Protein AF-X1VQM9-F1 (afdb_monomer_lite)

Structure (mmCIF, N/CA/C/O backbone):
data_AF-X1VQM9-F1
#
_entry.id   AF-X1VQM9-F1
#
loop_
_atom_site.group_PDB
_atom_site.id
_atom_site.type_symbol
_atom_site.label_atom_id
_atom_site.label_alt_id
_atom_site.label_comp_id
_atom_site.label_asym_id
_atom_site.label_entity_id
_atom_site.label_seq_id
_atom_site.pdbx_PDB_ins_code
_atom_site.Cartn_x
_atom_site.Cartn_y
_atom_site.Cartn_z
_atom_site.occupancy
_atom_site.B_iso_or_equiv
_atom_site.auth_seq_id
_atom_site.auth_comp_id
_atom_site.auth_asym_id
_atom_site.auth_atom_id
_atom_site.pdbx_PDB_model_num
ATOM 1 N N . ASP A 1 1 ? -0.463 -9.837 3.425 1.00 86.81 1 ASP A N 1
ATOM 2 C CA . ASP A 1 1 ? -1.315 -9.432 4.562 1.00 86.81 1 ASP A CA 1
ATOM 3 C C . ASP A 1 1 ? -0.612 -8.524 5.567 1.00 86.81 1 ASP A C 1
ATOM 5 O O . ASP A 1 1 ? -1.292 -7.785 6.262 1.00 86.81 1 ASP A O 1
ATOM 9 N N . ASP A 1 2 ? 0.723 -8.450 5.564 1.00 96.06 2 ASP A N 1
ATOM 10 C CA . ASP A 1 2 ? 1.535 -7.664 6.512 1.00 96.06 2 ASP A CA 1
ATOM 11 C C . ASP A 1 2 ? 1.068 -6.220 6.773 1.00 96.06 2 ASP A C 1
ATOM 13 O O . ASP A 1 2 ? 1.162 -5.732 7.897 1.00 96.06 2 ASP A O 1
ATOM 17 N N . ILE A 1 3 ? 0.559 -5.513 5.756 1.00 96.94 3 ILE A N 1
ATOM 18 C CA . ILE A 1 3 ? 0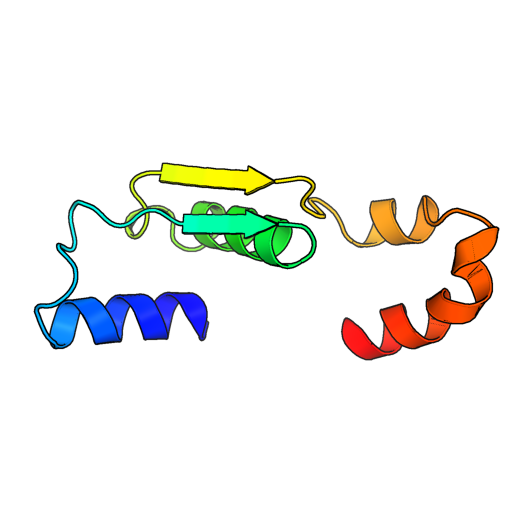.048 -4.141 5.925 1.00 96.94 3 ILE A CA 1
ATOM 19 C C . ILE A 1 3 ? -1.215 -4.141 6.795 1.00 96.94 3 ILE A C 1
ATOM 21 O O . ILE A 1 3 ? -1.334 -3.329 7.711 1.00 96.94 3 ILE A O 1
ATOM 25 N N . THR A 1 4 ? -2.142 -5.059 6.528 1.00 96.44 4 THR A N 1
ATOM 26 C CA . THR A 1 4 ? -3.364 -5.252 7.315 1.00 96.44 4 THR A CA 1
ATOM 27 C C . THR A 1 4 ? -3.025 -5.685 8.737 1.00 96.44 4 THR A C 1
ATOM 29 O O . THR A 1 4 ? -3.558 -5.117 9.689 1.00 96.44 4 THR A O 1
ATOM 32 N N . ASP A 1 5 ? -2.083 -6.615 8.897 1.00 97.56 5 ASP A N 1
ATOM 33 C CA . ASP A 1 5 ? -1.626 -7.066 10.215 1.00 97.56 5 ASP A CA 1
ATOM 34 C C . ASP A 1 5 ? -0.974 -5.932 11.010 1.00 97.56 5 ASP A C 1
ATOM 36 O O . ASP A 1 5 ? -1.244 -5.770 12.198 1.00 97.56 5 ASP A O 1
ATOM 40 N N . GLY A 1 6 ? -0.178 -5.086 10.351 1.00 98.12 6 GLY A N 1
ATOM 41 C CA . GLY A 1 6 ? 0.404 -3.894 10.964 1.00 98.12 6 GLY A CA 1
ATOM 42 C C . GLY A 1 6 ? -0.655 -2.898 11.442 1.00 98.12 6 GLY A C 1
ATOM 43 O O . GLY A 1 6 ? -0.535 -2.352 12.538 1.00 98.12 6 GLY A O 1
ATOM 44 N N . VAL A 1 7 ? -1.720 -2.688 10.661 1.00 98.00 7 VAL A N 1
ATOM 45 C CA . VAL A 1 7 ? -2.856 -1.846 11.072 1.00 98.00 7 VAL A CA 1
ATOM 46 C C . VAL A 1 7 ? -3.565 -2.444 12.285 1.00 98.00 7 VAL A C 1
ATOM 48 O O . VAL A 1 7 ? -3.777 -1.734 13.267 1.00 98.00 7 VAL A O 1
ATOM 51 N N . ASN A 1 8 ? -3.894 -3.736 12.245 1.00 97.56 8 ASN A N 1
ATOM 52 C CA . ASN A 1 8 ? -4.556 -4.424 13.355 1.00 97.56 8 ASN A CA 1
ATOM 53 C C . ASN A 1 8 ? -3.711 -4.355 14.629 1.00 97.56 8 ASN A C 1
ATOM 55 O O . ASN A 1 8 ? -4.219 -4.013 15.693 1.00 97.56 8 ASN A O 1
ATOM 59 N N . TRP A 1 9 ? -2.399 -4.557 14.506 1.00 98.56 9 TRP A N 1
ATOM 60 C CA . TRP A 1 9 ? -1.479 -4.414 15.624 1.00 98.56 9 TRP A CA 1
ATOM 61 C C . TRP A 1 9 ? -1.498 -2.994 16.213 1.00 98.56 9 TRP A C 1
ATOM 63 O O . TRP A 1 9 ? -1.563 -2.835 17.430 1.00 98.56 9 TRP A O 1
ATOM 73 N N . LEU A 1 10 ? -1.497 -1.946 15.379 1.00 98.56 10 LEU A N 1
ATOM 74 C CA . LEU A 1 10 ? -1.580 -0.553 15.847 1.00 98.56 10 LEU A CA 1
ATOM 75 C C . LEU A 1 10 ? -2.908 -0.241 16.555 1.00 98.56 10 LEU A C 1
ATOM 77 O O . LEU A 1 10 ? -2.916 0.541 17.512 1.00 98.56 10 LEU A O 1
ATOM 81 N N . ILE A 1 11 ? -4.011 -0.838 16.100 1.00 98.25 11 ILE A N 1
ATOM 82 C CA . ILE A 1 11 ? -5.321 -0.742 16.756 1.00 98.25 11 ILE A CA 1
ATOM 83 C C . ILE A 1 11 ? -5.269 -1.431 18.125 1.00 98.25 11 ILE A C 1
ATOM 85 O O . ILE A 1 11 ? -5.660 -0.825 19.122 1.00 98.25 11 ILE A O 1
ATOM 89 N N . ASP A 1 12 ? -4.717 -2.645 18.201 1.00 98.50 12 ASP A N 1
ATOM 90 C CA . ASP A 1 12 ? -4.598 -3.415 19.447 1.00 98.50 12 ASP A CA 1
ATOM 91 C C . ASP A 1 12 ? -3.728 -2.711 20.496 1.00 98.50 12 ASP A C 1
ATOM 93 O O . ASP A 1 12 ? -3.992 -2.797 21.696 1.00 98.50 12 ASP A O 1
ATOM 97 N N . GLN A 1 13 ? -2.702 -1.972 20.062 1.00 98.69 13 GLN A N 1
ATOM 98 C CA . GLN A 1 13 ? -1.886 -1.140 20.953 1.00 98.69 13 GLN A CA 1
ATOM 99 C C . GLN A 1 13 ? -2.586 0.162 21.390 1.00 98.69 13 GLN A C 1
ATOM 101 O O . GLN A 1 13 ? -2.023 0.923 22.179 1.00 98.69 13 GLN A O 1
ATOM 106 N N . GLY A 1 14 ? -3.786 0.455 20.879 1.00 98.12 14 GLY A N 1
ATOM 107 C CA . GLY A 1 14 ? -4.513 1.699 21.141 1.00 98.12 14 GLY A CA 1
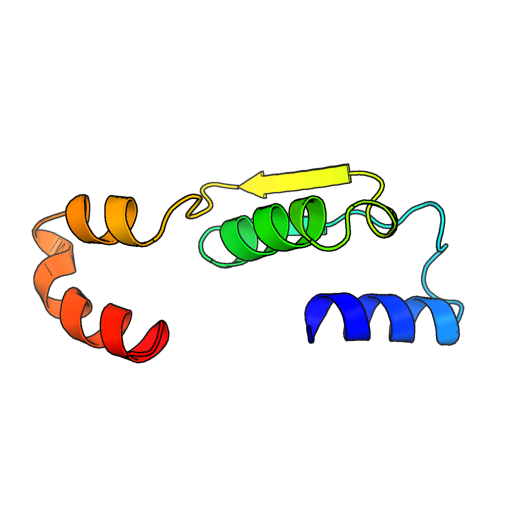ATOM 108 C C . GLY A 1 14 ? -3.878 2.938 20.500 1.00 98.12 14 GLY A C 1
ATOM 109 O O . GLY A 1 14 ? -4.165 4.059 20.919 1.00 98.12 14 GLY A O 1
ATOM 110 N N . ILE A 1 15 ? -2.995 2.752 19.512 1.00 98.50 15 ILE A N 1
ATOM 111 C CA . ILE A 1 15 ? -2.290 3.838 18.816 1.00 98.50 15 ILE A CA 1
ATOM 112 C C . ILE A 1 15 ? -3.161 4.404 17.692 1.00 98.50 15 ILE A C 1
ATOM 114 O O . ILE A 1 15 ? -3.192 5.618 17.485 1.00 98.50 15 ILE A O 1
ATOM 118 N N . ALA A 1 16 ? -3.864 3.534 16.964 1.00 98.06 16 ALA A N 1
ATOM 119 C CA . ALA A 1 16 ? -4.708 3.914 15.839 1.00 98.06 16 ALA A CA 1
ATOM 120 C C . ALA A 1 16 ? -6.203 3.794 16.185 1.00 98.06 16 ALA A C 1
ATOM 122 O O . ALA A 1 16 ? -6.636 2.809 16.777 1.00 98.06 16 ALA A O 1
ATOM 123 N N . ASP A 1 17 ? -6.998 4.794 15.793 1.00 98.19 17 ASP A N 1
ATOM 124 C CA . ASP A 1 17 ? -8.463 4.741 15.887 1.00 98.19 17 ASP A CA 1
ATOM 125 C C . ASP A 1 17 ? -9.000 3.856 14.747 1.00 98.19 17 ASP A C 1
ATOM 127 O O . ASP A 1 17 ? -8.817 4.226 13.581 1.00 98.19 17 ASP A O 1
ATOM 131 N N . PRO A 1 18 ? -9.679 2.727 15.039 1.00 97.06 18 PRO A N 1
ATOM 132 C CA . PRO A 1 18 ? -10.174 1.810 14.012 1.00 97.06 18 PRO A CA 1
ATOM 133 C C . PRO A 1 18 ? -11.165 2.465 13.037 1.00 97.06 18 PRO A C 1
ATOM 135 O O . PRO A 1 18 ? -11.361 1.960 11.940 1.00 97.06 18 PRO A O 1
ATOM 138 N N . GLN A 1 19 ? -11.769 3.605 13.391 1.00 97.69 19 GLN A N 1
ATOM 139 C CA . GLN A 1 19 ? -12.674 4.352 12.510 1.00 97.69 19 GLN A CA 1
ATOM 140 C C . GLN A 1 19 ? -11.965 5.419 11.657 1.00 97.69 19 GLN A C 1
ATOM 142 O O . GLN A 1 19 ? -12.629 6.173 10.946 1.00 97.69 19 GLN A O 1
ATOM 147 N N . ARG A 1 20 ? -10.633 5.548 11.743 1.00 97.88 20 ARG A N 1
ATOM 148 C CA . ARG A 1 20 ? -9.860 6.606 11.061 1.00 97.88 20 ARG A CA 1
ATOM 149 C C . ARG A 1 20 ? -8.586 6.093 10.393 1.00 97.88 20 ARG A C 1
ATOM 151 O O . ARG A 1 20 ? -7.576 6.795 10.361 1.00 97.88 20 ARG A O 1
ATOM 158 N N . ILE A 1 21 ? -8.622 4.881 9.853 1.00 98.44 21 ILE A N 1
ATOM 159 C CA . ILE A 1 21 ? -7.472 4.296 9.163 1.00 98.44 21 ILE A CA 1
ATOM 160 C C . ILE A 1 21 ? -7.499 4.684 7.682 1.00 98.44 21 ILE A C 1
ATOM 162 O O . ILE A 1 21 ? -8.430 4.345 6.956 1.00 98.44 21 ILE A O 1
ATOM 166 N N . GLY A 1 22 ? -6.458 5.375 7.222 1.00 98.06 22 GLY A N 1
ATOM 167 C CA . GLY A 1 22 ? -6.204 5.618 5.802 1.00 98.06 22 GLY A CA 1
ATOM 168 C C . GLY A 1 22 ? -4.987 4.834 5.318 1.00 98.06 22 GLY A C 1
ATOM 169 O O . GLY A 1 22 ? -4.075 4.566 6.100 1.00 98.06 22 GLY A O 1
ATOM 170 N N . ILE A 1 23 ? -4.955 4.499 4.029 1.00 98.44 23 ILE A N 1
ATOM 171 C CA . ILE A 1 23 ? -3.799 3.871 3.377 1.00 98.44 23 ILE A CA 1
ATOM 172 C C . ILE A 1 23 ? -3.238 4.779 2.282 1.00 98.44 23 ILE A C 1
ATOM 174 O O . ILE A 1 23 ? -3.972 5.407 1.522 1.00 98.44 23 ILE A O 1
ATOM 178 N N . TYR A 1 24 ? -1.916 4.877 2.218 1.00 98.19 24 TYR A N 1
ATOM 179 C CA . TYR A 1 24 ? -1.203 5.648 1.208 1.00 98.19 24 TYR A CA 1
ATOM 180 C C . TYR A 1 24 ? 0.044 4.896 0.779 1.00 98.19 24 TYR A C 1
ATOM 182 O O . TYR A 1 24 ? 0.760 4.335 1.612 1.00 98.19 24 TYR A O 1
ATOM 190 N N . GLY A 1 25 ? 0.360 4.978 -0.506 1.00 98.12 25 GLY A N 1
ATOM 191 C CA . GLY A 1 25 ? 1.622 4.486 -1.010 1.00 98.12 25 GLY A CA 1
ATOM 192 C C . GLY A 1 25 ? 1.901 4.960 -2.423 1.00 98.12 25 GLY A C 1
ATOM 193 O O . GLY A 1 25 ? 0.996 5.327 -3.173 1.00 98.12 25 GLY A O 1
ATOM 194 N N . GLY A 1 26 ? 3.188 4.948 -2.772 1.00 97.38 26 GLY A N 1
ATOM 195 C CA . GLY A 1 26 ? 3.646 5.276 -4.113 1.00 97.38 26 GLY A CA 1
ATOM 196 C C . GLY A 1 26 ? 4.356 4.120 -4.804 1.00 97.38 26 GLY A C 1
ATOM 197 O O . GLY A 1 26 ? 4.959 3.281 -4.133 1.00 97.38 26 GLY A O 1
ATOM 198 N N . SER A 1 27 ? 4.308 4.077 -6.139 1.00 94.69 27 SER A N 1
ATOM 199 C CA . SER A 1 27 ? 4.891 2.981 -6.933 1.00 94.69 27 SER A CA 1
ATOM 200 C C . SER A 1 27 ? 4.307 1.618 -6.506 1.00 94.69 27 SER A C 1
ATOM 202 O O . SER A 1 27 ? 3.087 1.455 -6.490 1.00 94.69 27 SER A O 1
ATOM 204 N N . TYR A 1 28 ? 5.115 0.641 -6.086 1.00 92.44 28 TYR A N 1
ATOM 205 C CA . TYR A 1 28 ? 4.604 -0.607 -5.501 1.00 92.44 28 TYR A CA 1
ATOM 206 C C . TYR A 1 28 ? 3.696 -0.369 -4.277 1.00 92.44 28 TYR A C 1
ATOM 208 O O . TYR A 1 28 ? 2.707 -1.068 -4.083 1.00 92.44 28 TYR A O 1
ATOM 216 N N . GLY A 1 29 ? 3.953 0.677 -3.485 1.00 95.81 29 GLY A N 1
ATOM 217 C CA . GLY A 1 29 ? 3.055 1.072 -2.398 1.00 95.81 29 GLY A CA 1
ATOM 218 C C . GLY A 1 29 ? 1.684 1.551 -2.890 1.00 95.81 29 GLY A C 1
ATOM 219 O O . GLY A 1 29 ? 0.690 1.398 -2.184 1.00 95.81 29 GLY A O 1
ATOM 220 N N . GLY A 1 30 ? 1.607 2.099 -4.104 1.00 97.31 30 GLY A N 1
ATOM 221 C CA . GLY A 1 30 ? 0.344 2.463 -4.744 1.00 97.31 30 GLY A CA 1
ATOM 222 C C . GLY A 1 30 ? -0.453 1.222 -5.152 1.00 97.31 30 GLY A C 1
ATOM 223 O O . GLY A 1 30 ? -1.638 1.129 -4.846 1.00 97.31 30 GLY A O 1
ATOM 224 N N . TYR A 1 31 ? 0.221 0.197 -5.696 1.00 95.44 31 TYR A N 1
ATOM 225 C CA . TYR A 1 31 ? -0.381 -1.132 -5.884 1.00 95.44 31 TYR A CA 1
ATOM 226 C C . TYR A 1 31 ? -0.915 -1.695 -4.560 1.00 95.44 31 TYR A C 1
ATOM 228 O O . TYR A 1 31 ? -2.066 -2.115 -4.486 1.00 95.44 31 TYR A O 1
ATOM 236 N N . ALA A 1 32 ? -0.111 -1.645 -3.494 1.00 96.19 32 ALA A N 1
ATOM 237 C CA . ALA A 1 32 ? -0.516 -2.122 -2.175 1.00 96.19 32 ALA A CA 1
ATOM 238 C C . ALA A 1 32 ? -1.706 -1.333 -1.598 1.00 96.19 32 ALA A C 1
ATOM 240 O O . ALA A 1 32 ? -2.587 -1.920 -0.976 1.00 96.19 32 ALA A O 1
ATOM 241 N N . THR A 1 33 ? -1.773 -0.023 -1.854 1.00 97.88 33 THR A N 1
ATOM 242 C CA . THR A 1 33 ? -2.929 0.824 -1.519 1.00 97.88 33 THR A CA 1
ATOM 243 C C . THR A 1 33 ? -4.179 0.343 -2.248 1.00 97.88 33 THR A C 1
ATOM 245 O O . THR A 1 33 ? -5.197 0.096 -1.605 1.00 97.88 33 THR A O 1
ATOM 248 N N . LEU A 1 34 ? -4.098 0.169 -3.573 1.00 97.12 34 LEU A N 1
ATOM 249 C CA . LEU A 1 34 ? -5.209 -0.317 -4.394 1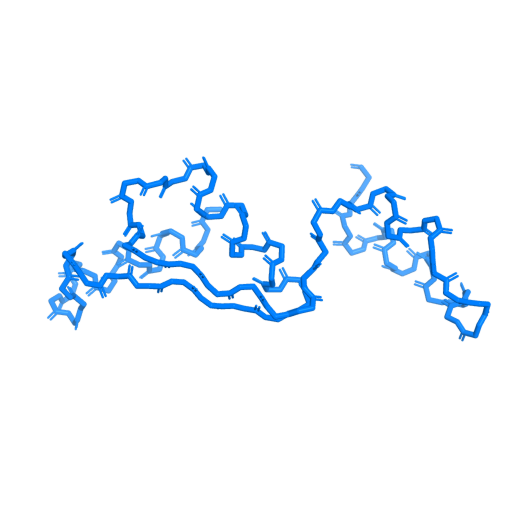.00 97.12 34 LEU A CA 1
ATOM 250 C C . LEU A 1 34 ? -5.669 -1.714 -3.952 1.00 97.12 34 LEU A C 1
ATOM 252 O O . LEU A 1 34 ? -6.869 -1.955 -3.830 1.00 97.12 34 LEU A O 1
ATOM 256 N N . ALA A 1 35 ? -4.730 -2.615 -3.660 1.00 95.94 35 ALA A N 1
ATOM 257 C CA . ALA A 1 35 ? -5.019 -3.943 -3.132 1.00 95.94 35 ALA A CA 1
ATOM 258 C C . ALA A 1 35 ? -5.705 -3.865 -1.758 1.00 95.94 35 ALA A C 1
ATOM 260 O O . ALA A 1 35 ? -6.731 -4.510 -1.558 1.00 95.94 35 ALA A O 1
ATOM 261 N N . GLY A 1 36 ? -5.206 -3.031 -0.840 1.00 96.56 36 GLY A N 1
ATOM 262 C CA . GLY A 1 36 ? -5.779 -2.853 0.496 1.00 96.56 36 GLY A CA 1
ATOM 263 C C . GLY A 1 36 ? -7.225 -2.360 0.462 1.00 96.56 36 GLY A C 1
ATOM 264 O O . GLY A 1 36 ? -8.090 -2.945 1.112 1.00 96.56 36 GLY A O 1
ATOM 265 N N . VAL A 1 37 ? -7.534 -1.344 -0.350 1.00 96.50 37 VAL A N 1
ATOM 266 C CA . VAL A 1 37 ? -8.922 -0.854 -0.476 1.00 96.50 37 VAL A CA 1
ATOM 267 C C . VAL A 1 37 ? -9.837 -1.816 -1.240 1.00 96.50 37 VAL A C 1
ATOM 269 O O . VAL A 1 37 ? -11.051 -1.743 -1.087 1.00 96.50 37 VAL A O 1
ATOM 272 N N . THR A 1 38 ? -9.280 -2.719 -2.052 1.00 96.19 38 THR A N 1
ATOM 273 C CA . THR A 1 38 ? -10.060 -3.702 -2.824 1.00 96.19 38 THR A CA 1
ATOM 274 C C . THR A 1 38 ? -10.371 -4.956 -2.009 1.00 96.19 38 THR A C 1
ATOM 276 O O . THR A 1 38 ? -11.503 -5.431 -2.023 1.00 96.19 38 THR A O 1
ATOM 279 N N . PHE A 1 39 ? -9.378 -5.508 -1.308 1.00 96.06 39 PHE A N 1
ATOM 280 C CA . PHE A 1 39 ? -9.495 -6.789 -0.603 1.00 96.06 39 PHE A CA 1
ATOM 281 C C . PHE A 1 39 ? -9.856 -6.641 0.878 1.00 96.06 39 PHE A C 1
ATOM 283 O O . PHE A 1 39 ? -10.403 -7.571 1.463 1.00 96.06 39 PHE A O 1
ATOM 290 N N . THR A 1 40 ? -9.604 -5.474 1.476 1.00 95.88 40 THR A N 1
ATOM 291 C CA . THR A 1 40 ? -9.973 -5.153 2.865 1.00 95.88 40 THR A CA 1
ATOM 292 C C . THR A 1 40 ? -10.718 -3.811 2.951 1.00 95.88 40 THR A C 1
ATOM 294 O O . THR A 1 40 ? -10.280 -2.905 3.661 1.00 95.88 40 THR A O 1
ATOM 297 N N . PRO A 1 41 ? -11.837 -3.639 2.217 1.00 94.44 41 PRO A N 1
ATOM 298 C CA . PRO A 1 41 ? -12.511 -2.345 2.078 1.00 94.44 41 PRO A CA 1
ATOM 299 C C . PRO A 1 41 ? -13.057 -1.791 3.401 1.00 94.44 41 PRO A C 1
ATOM 301 O O . PRO A 1 41 ? -13.118 -0.578 3.570 1.00 94.44 41 PRO A O 1
ATOM 304 N N . ASP A 1 42 ? -13.412 -2.658 4.352 1.00 95.88 42 ASP A N 1
ATOM 305 C CA . ASP A 1 42 ? -13.961 -2.244 5.650 1.00 95.88 42 ASP A CA 1
ATOM 306 C C . ASP A 1 42 ? -12.892 -1.694 6.608 1.00 95.88 42 ASP A C 1
ATOM 308 O O . ASP A 1 42 ? -13.223 -1.040 7.596 1.00 95.88 42 ASP A O 1
ATOM 312 N N . LEU A 1 43 ? -11.6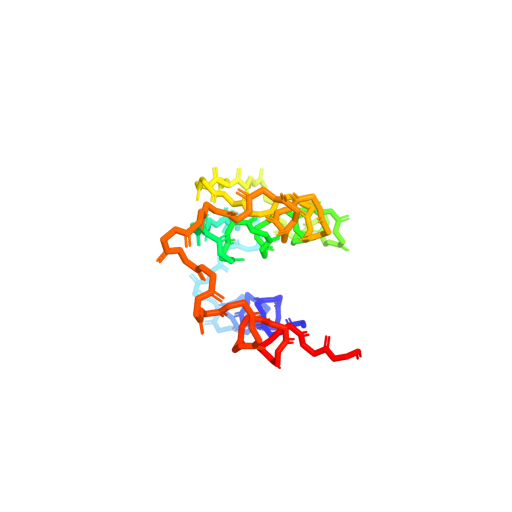08 -1.955 6.331 1.00 96.81 43 LEU A N 1
ATOM 313 C CA . LEU A 1 43 ? -10.502 -1.523 7.184 1.00 96.81 43 LEU A CA 1
ATOM 314 C C . LEU A 1 43 ? -10.100 -0.067 6.930 1.00 96.81 43 LEU A C 1
ATOM 316 O O . LEU A 1 43 ? -9.658 0.613 7.852 1.00 96.81 43 LEU A O 1
ATOM 320 N N . TYR A 1 44 ? -10.222 0.409 5.689 1.00 97.38 44 TYR A N 1
ATOM 321 C CA . TYR A 1 44 ? -9.693 1.705 5.270 1.00 97.38 44 TYR A CA 1
ATOM 322 C C . TYR A 1 44 ? -10.815 2.682 4.919 1.00 97.38 44 TYR A C 1
ATOM 324 O O . TYR A 1 44 ? -11.579 2.456 3.986 1.00 97.38 44 TYR A O 1
ATOM 332 N N . VAL A 1 45 ? -10.864 3.830 5.599 1.00 97.62 45 VAL A N 1
ATOM 333 C CA . VAL A 1 45 ? -11.839 4.894 5.291 1.00 97.62 45 VAL A CA 1
ATOM 334 C C . VAL A 1 45 ? -11.447 5.722 4.065 1.00 97.62 45 VAL A C 1
ATOM 336 O O . VAL A 1 45 ? -12.288 6.404 3.480 1.00 97.62 45 VAL A O 1
ATOM 339 N N . CYS A 1 46 ? -10.171 5.690 3.672 1.00 97.25 46 CYS A N 1
ATOM 340 C CA . CYS A 1 46 ? -9.676 6.290 2.437 1.00 97.25 46 CYS A CA 1
ATOM 341 C C . CYS A 1 46 ? -8.367 5.640 1.966 1.00 97.25 46 CYS A C 1
ATOM 343 O O . CYS A 1 46 ? -7.602 5.088 2.760 1.00 97.25 46 CYS A O 1
ATOM 345 N N . GLY A 1 47 ? -8.106 5.747 0.663 1.00 97.62 47 GLY A N 1
ATOM 346 C CA . GLY A 1 47 ? -6.867 5.312 0.028 1.00 97.62 47 GLY A CA 1
ATOM 347 C C . GLY A 1 47 ? -6.309 6.396 -0.890 1.00 97.62 47 GLY A C 1
ATOM 348 O O . GLY A 1 47 ? -7.072 7.043 -1.608 1.00 97.62 47 GLY A O 1
ATOM 349 N N . VAL A 1 48 ? -4.992 6.597 -0.878 1.00 98.44 48 VAL A N 1
ATOM 350 C CA . VAL A 1 48 ? -4.295 7.502 -1.801 1.00 98.44 48 VAL A CA 1
ATOM 351 C C . VAL A 1 48 ? -3.212 6.728 -2.545 1.00 98.44 48 VAL A C 1
ATOM 353 O O . VAL A 1 48 ? -2.185 6.360 -1.978 1.00 98.44 48 VAL A O 1
ATOM 356 N N . ASP A 1 49 ? -3.458 6.499 -3.830 1.00 98.25 49 ASP A N 1
ATOM 357 C CA . ASP A 1 49 ? -2.499 5.908 -4.758 1.00 98.25 49 ASP A CA 1
ATOM 358 C C . ASP A 1 49 ? -1.689 7.013 -5.453 1.00 98.25 49 ASP A C 1
ATOM 360 O O . ASP A 1 49 ? -2.249 7.879 -6.131 1.00 98.25 49 ASP A O 1
ATOM 364 N N . TYR A 1 50 ? -0.366 6.983 -5.289 1.00 98.00 50 TYR A N 1
ATOM 365 C CA . TYR A 1 50 ? 0.548 7.887 -5.974 1.00 98.00 50 TYR A CA 1
ATOM 366 C C . TYR A 1 50 ? 1.429 7.144 -6.983 1.00 98.00 50 TYR A C 1
ATOM 368 O O . TYR A 1 50 ? 2.373 6.450 -6.618 1.00 98.00 50 TYR A O 1
ATOM 376 N N . VAL A 1 51 ? 1.162 7.329 -8.279 1.00 95.81 51 VAL A N 1
ATOM 377 C CA . VAL A 1 51 ? 1.893 6.665 -9.381 1.00 95.81 51 VAL A CA 1
ATOM 378 C C . VAL A 1 51 ? 2.000 5.140 -9.209 1.00 95.81 51 VAL A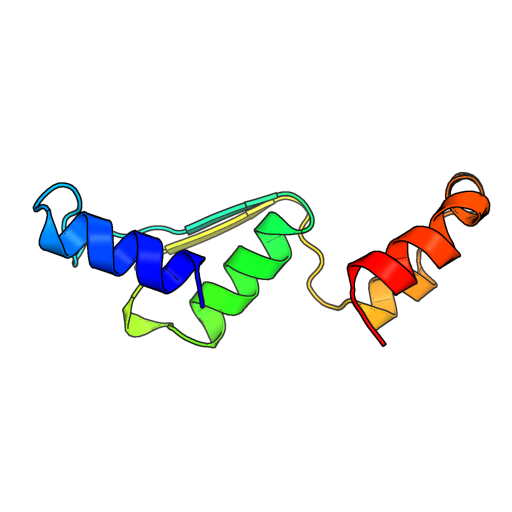 C 1
ATOM 380 O O . VAL A 1 51 ? 3.021 4.536 -9.543 1.00 95.81 51 VAL A O 1
ATOM 383 N N . GLY A 1 52 ? 0.967 4.516 -8.642 1.00 95.69 52 GLY A N 1
ATOM 384 C CA . GLY A 1 52 ? 0.934 3.091 -8.377 1.00 95.69 52 GLY A CA 1
ATOM 385 C C . GLY A 1 52 ? 0.744 2.231 -9.609 1.00 95.69 52 GLY A C 1
ATOM 386 O O . GLY A 1 52 ? 0.154 2.620 -10.619 1.00 95.69 52 GLY A O 1
ATOM 387 N N . ILE A 1 53 ? 1.248 1.008 -9.500 1.00 94.00 53 ILE A N 1
ATOM 388 C CA . ILE A 1 53 ? 1.077 -0.013 -10.526 1.00 94.00 53 ILE A CA 1
ATOM 389 C C . ILE A 1 53 ? -0.303 -0.642 -10.322 1.00 94.00 53 ILE A C 1
ATOM 391 O O . ILE A 1 53 ? -0.474 -1.484 -9.455 1.00 94.00 53 ILE A O 1
ATOM 395 N N . SER A 1 54 ? -1.305 -0.254 -11.105 1.00 94.75 54 SER A N 1
ATOM 396 C CA . SER A 1 54 ? -2.656 -0.831 -10.986 1.00 94.75 54 SER A CA 1
ATOM 397 C C . SER A 1 54 ? -2.803 -2.192 -11.678 1.00 94.75 54 SER A C 1
ATOM 399 O O . SER A 1 54 ? -3.686 -2.973 -11.334 1.00 94.75 54 SER A O 1
ATOM 401 N N . ASN A 1 55 ? -1.935 -2.495 -12.649 1.00 92.88 55 ASN A N 1
ATOM 402 C CA . ASN A 1 55 ? -1.881 -3.782 -13.338 1.00 92.88 55 ASN A CA 1
ATOM 403 C C . ASN A 1 55 ? -0.441 -4.110 -13.749 1.00 92.88 55 ASN A C 1
ATOM 405 O O . ASN A 1 55 ? 0.154 -3.432 -14.595 1.00 92.88 55 ASN A O 1
ATOM 409 N N . ILE A 1 56 ? 0.088 -5.191 -13.180 1.00 89.19 56 ILE A N 1
ATOM 410 C CA . ILE A 1 56 ? 1.494 -5.569 -13.312 1.00 89.19 56 ILE A CA 1
ATOM 411 C C . ILE A 1 56 ? 1.873 -5.983 -14.739 1.00 89.19 56 ILE A C 1
ATOM 413 O O . ILE A 1 56 ? 2.915 -5.576 -15.242 1.00 89.19 56 ILE A O 1
ATOM 417 N N . PHE A 1 57 ? 0.988 -6.691 -15.448 1.00 89.88 57 PHE A N 1
ATOM 418 C CA . PHE A 1 57 ? 1.230 -7.138 -16.823 1.00 89.88 57 PHE A CA 1
ATOM 419 C C . PHE A 1 57 ? 1.292 -5.961 -17.798 1.00 89.88 57 PHE A C 1
ATOM 421 O O . PHE A 1 57 ? 2.163 -5.895 -18.670 1.00 89.88 57 PHE A O 1
ATOM 428 N N . SER A 1 58 ? 0.378 -5.000 -17.630 1.00 92.56 58 SER A N 1
ATOM 429 C CA . SER A 1 58 ? 0.380 -3.781 -18.442 1.00 92.56 58 SER A CA 1
ATOM 430 C C . SER A 1 58 ? 1.618 -2.925 -18.171 1.00 92.56 58 SER A C 1
ATOM 432 O O . SER A 1 58 ? 2.186 -2.362 -19.104 1.00 92.56 58 SER A O 1
ATOM 434 N N . TRP A 1 59 ? 2.083 -2.890 -16.918 1.00 91.38 59 TRP A N 1
ATOM 435 C CA . TRP A 1 59 ? 3.293 -2.177 -16.532 1.00 91.38 59 TRP A CA 1
ATOM 436 C C . TRP A 1 59 ? 4.546 -2.803 -17.146 1.00 91.38 59 TRP A C 1
ATOM 438 O O . TRP A 1 59 ? 5.308 -2.080 -17.781 1.00 91.38 59 TRP A O 1
ATOM 448 N N . PHE A 1 60 ? 4.714 -4.131 -17.073 1.00 89.50 60 PHE A N 1
ATOM 449 C CA . PHE A 1 60 ? 5.835 -4.829 -17.721 1.00 89.50 60 PHE A CA 1
ATOM 450 C C . PHE A 1 60 ? 5.895 -4.567 -19.231 1.00 89.50 60 PHE A C 1
ATOM 452 O O . PHE A 1 60 ? 6.974 -4.348 -19.784 1.00 89.50 60 PHE A O 1
ATOM 459 N N . SER A 1 61 ? 4.730 -4.522 -19.883 1.00 89.56 61 SER A N 1
ATOM 460 C CA . SER A 1 61 ? 4.608 -4.219 -21.315 1.00 89.56 61 SER A CA 1
ATOM 461 C C . SER A 1 61 ? 4.950 -2.762 -21.657 1.00 89.56 61 SER A C 1
ATOM 463 O O . SER A 1 61 ? 5.288 -2.461 -22.799 1.00 89.56 61 SER A O 1
ATOM 465 N N . ALA A 1 62 ? 4.855 -1.857 -20.680 1.00 90.81 62 ALA A N 1
ATOM 466 C CA . ALA A 1 62 ? 5.090 -0.424 -20.831 1.00 90.81 62 ALA A CA 1
ATOM 467 C C . ALA A 1 62 ? 6.461 0.034 -20.300 1.00 90.81 62 ALA A C 1
ATOM 469 O O . ALA A 1 62 ? 6.740 1.237 -20.304 1.00 90.81 62 ALA A O 1
ATOM 470 N N . ILE A 1 63 ? 7.322 -0.889 -19.844 1.00 88.50 63 ILE A N 1
ATOM 471 C CA . ILE A 1 63 ? 8.671 -0.555 -19.373 1.00 88.50 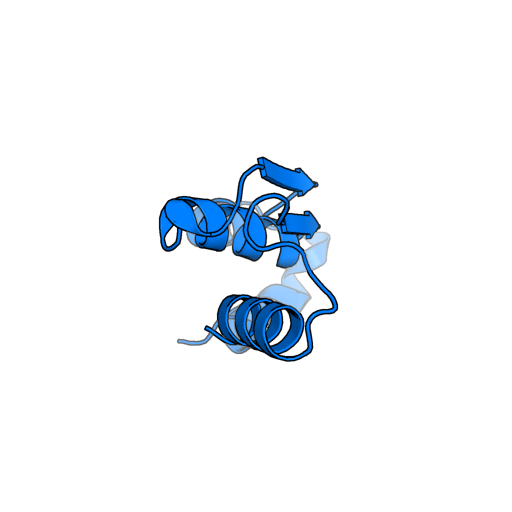63 ILE A CA 1
ATOM 472 C C . ILE A 1 63 ? 9.440 0.149 -20.505 1.00 88.50 63 ILE A C 1
ATOM 474 O O . ILE A 1 63 ? 9.545 -0.393 -21.609 1.00 88.50 63 ILE A O 1
ATOM 478 N N . PRO A 1 64 ? 10.002 1.346 -20.259 1.00 89.69 64 PRO A N 1
ATOM 479 C CA . PRO A 1 64 ? 10.724 2.080 -21.284 1.00 89.69 64 PRO A CA 1
ATOM 480 C C . PRO A 1 64 ? 12.056 1.391 -21.638 1.00 89.69 64 PRO A C 1
ATOM 482 O O . PRO A 1 64 ? 12.675 0.779 -20.766 1.00 89.69 64 PRO A O 1
ATOM 485 N N . PRO A 1 65 ? 12.581 1.554 -22.870 1.00 89.31 65 PRO A N 1
ATOM 486 C CA . PRO A 1 65 ? 13.773 0.827 -23.326 1.00 89.31 65 PRO A CA 1
ATOM 487 C C . PRO A 1 65 ? 15.025 1.020 -22.458 1.00 89.31 65 PRO A C 1
ATOM 489 O O . PRO A 1 65 ? 15.869 0.135 -22.370 1.00 89.31 65 PRO A O 1
ATOM 492 N N . TYR A 1 66 ? 15.160 2.165 -21.786 1.00 90.06 66 TYR A N 1
ATOM 493 C CA . TYR A 1 66 ? 16.293 2.433 -20.895 1.00 90.06 66 TYR A CA 1
ATOM 494 C C . TYR A 1 66 ? 16.212 1.686 -19.547 1.00 90.06 66 TYR A C 1
ATOM 496 O O . TYR A 1 66 ? 17.181 1.694 -18.792 1.00 90.06 66 TYR A O 1
ATOM 504 N N . TRP A 1 67 ? 15.087 1.036 -19.238 1.00 90.50 67 TRP A N 1
ATOM 505 C CA . TRP A 1 67 ? 14.904 0.148 -18.082 1.00 90.50 67 TRP A CA 1
ATOM 506 C C . TRP A 1 67 ? 14.923 -1.338 -18.454 1.00 90.50 67 TRP A C 1
ATOM 508 O O . TRP A 1 67 ? 14.812 -2.181 -17.569 1.00 90.50 67 TRP A O 1
ATOM 518 N N . GLU A 1 68 ? 15.134 -1.669 -19.730 1.00 87.06 68 GLU A N 1
ATOM 519 C CA . GLU A 1 68 ? 15.244 -3.049 -20.214 1.00 87.06 68 GLU A CA 1
ATOM 520 C C . GLU A 1 68 ? 16.217 -3.919 -19.394 1.00 87.06 68 GLU A C 1
ATOM 522 O O . GLU A 1 68 ? 15.838 -5.034 -19.039 1.00 87.06 68 GLU A O 1
ATOM 527 N N . PRO A 1 69 ? 17.413 -3.436 -18.983 1.00 90.38 69 PRO A N 1
ATOM 528 C CA . PRO A 1 69 ? 18.337 -4.252 -18.191 1.00 90.38 69 PRO A CA 1
ATOM 529 C C . PRO A 1 69 ? 17.797 -4.652 -16.810 1.00 90.38 69 PRO A C 1
ATOM 531 O O . PRO A 1 69 ? 18.321 -5.572 -16.194 1.00 90.38 69 PRO A O 1
ATOM 534 N N . MET A 1 70 ? 16.775 -3.952 -16.309 1.00 89.12 70 MET A N 1
ATOM 535 C CA . MET A 1 70 ? 16.139 -4.231 -15.021 1.00 89.12 70 MET A CA 1
ATOM 536 C C . MET A 1 70 ? 14.910 -5.138 -15.152 1.00 89.12 70 MET A C 1
ATOM 538 O O . MET A 1 70 ? 14.343 -5.518 -14.134 1.00 89.12 70 MET A O 1
ATOM 542 N N . ARG A 1 71 ? 14.487 -5.505 -16.371 1.00 87.38 71 ARG A N 1
ATOM 543 C CA . ARG A 1 71 ? 13.258 -6.284 -16.585 1.00 87.38 71 ARG A CA 1
ATOM 544 C C . ARG A 1 71 ? 13.290 -7.638 -15.875 1.00 87.38 71 ARG A C 1
ATOM 546 O O . ARG A 1 71 ? 12.342 -7.942 -15.162 1.00 87.38 71 ARG A O 1
ATOM 553 N N . GLU A 1 72 ? 14.363 -8.409 -16.038 1.00 87.31 72 GLU A N 1
ATOM 554 C CA . GLU A 1 72 ? 14.516 -9.718 -15.378 1.00 87.31 72 GLU A CA 1
ATOM 555 C C . GLU A 1 72 ? 14.490 -9.582 -13.853 1.00 87.31 72 GLU A C 1
ATOM 557 O O . GLU A 1 72 ? 13.750 -10.283 -13.174 1.00 87.31 72 GLU A O 1
ATOM 562 N N . MET A 1 73 ? 15.203 -8.588 -13.316 1.00 89.69 73 MET A N 1
ATOM 563 C CA . MET A 1 73 ? 15.183 -8.283 -11.884 1.00 89.69 73 MET A CA 1
ATOM 564 C C . MET A 1 73 ? 13.763 -7.960 -11.393 1.00 89.69 73 MET A C 1
ATOM 566 O O . MET A 1 73 ? 13.367 -8.389 -10.314 1.00 89.69 73 MET A O 1
ATOM 570 N N . PHE A 1 74 ? 12.979 -7.204 -12.165 1.00 88.75 74 PHE A N 1
ATOM 571 C CA . PHE A 1 74 ? 11.597 -6.909 -11.799 1.00 88.75 74 PHE A CA 1
ATOM 572 C C . PHE A 1 74 ? 10.700 -8.150 -11.847 1.00 88.75 74 PHE A C 1
ATOM 574 O O . PHE A 1 74 ? 9.828 -8.264 -10.990 1.00 88.75 74 PHE A O 1
ATOM 581 N N . TYR A 1 75 ? 10.910 -9.080 -12.785 1.00 86.44 75 TYR A N 1
ATOM 582 C CA . TYR A 1 75 ? 10.206 -10.368 -12.776 1.00 86.44 75 TYR A CA 1
ATOM 583 C C . TYR A 1 75 ? 10.534 -11.170 -11.513 1.00 86.44 75 TYR A C 1
ATOM 585 O O . TYR A 1 75 ? 9.618 -11.569 -10.800 1.00 86.44 75 TYR A O 1
ATOM 593 N N . GLU A 1 76 ? 11.817 -11.294 -11.160 1.00 88.62 76 GLU A N 1
ATOM 594 C CA . GLU A 1 76 ? 12.237 -11.981 -9.931 1.00 88.62 76 GLU A CA 1
ATOM 595 C C . GLU A 1 76 ? 11.626 -11.353 -8.664 1.00 88.62 76 GLU A C 1
ATOM 597 O O . GLU A 1 76 ? 11.230 -12.068 -7.746 1.00 88.62 76 GLU A O 1
ATOM 602 N N . MET A 1 77 ? 11.523 -10.019 -8.605 1.00 86.50 77 MET A N 1
ATOM 603 C CA . MET A 1 77 ? 10.935 -9.307 -7.459 1.00 86.50 77 MET A CA 1
ATOM 604 C C . MET A 1 77 ? 9.434 -9.551 -7.293 1.00 86.50 77 MET A C 1
ATOM 606 O O . MET A 1 77 ? 8.939 -9.548 -6.167 1.00 86.50 77 MET A O 1
ATOM 610 N N . VAL A 1 78 ? 8.705 -9.694 -8.399 1.00 83.25 78 VAL A N 1
ATOM 611 C CA . VAL A 1 78 ? 7.262 -9.970 -8.384 1.00 83.25 78 VAL A CA 1
ATOM 612 C C . VAL A 1 78 ? 6.992 -11.438 -8.051 1.00 83.25 78 VAL A C 1
ATOM 614 O O . VAL A 1 78 ? 6.003 -11.732 -7.380 1.00 83.25 78 VAL A O 1
ATOM 617 N N . GLY A 1 79 ? 7.904 -12.323 -8.456 1.00 76.38 79 GLY A N 1
ATOM 618 C CA . GLY A 1 79 ? 7.762 -13.770 -8.358 1.00 76.38 79 GLY A CA 1
ATOM 619 C C . GLY A 1 79 ? 7.160 -14.373 -9.628 1.00 76.38 79 GLY A C 1
ATOM 620 O O . GLY A 1 79 ? 6.399 -13.708 -10.336 1.00 76.38 79 GLY A O 1
ATOM 621 N N . ASP A 1 80 ? 7.535 -15.626 -9.897 1.00 52.09 80 ASP A N 1
ATOM 622 C CA . ASP A 1 80 ? 6.958 -16.472 -10.955 1.00 52.09 80 ASP A CA 1
ATOM 623 C C . ASP A 1 80 ? 5.519 -16.915 -10.630 1.00 52.09 80 ASP A C 1
ATOM 625 O O . ASP A 1 80 ? 5.261 -17.320 -9.468 1.00 52.09 80 ASP A O 1
#

InterPro domains:
  IPR001375 Peptidase S9, prolyl oligopeptidase, catalytic domain [PF00326] (1-63)
  IPR029058 Alpha/Beta hydrolase fold [G3DSA:3.40.50.1820] (1-80)
  IPR029058 Alpha/Beta hydrolase fold [SSF53474] (1-70)

Radius of gyration: 15.36 Å; chains: 1; bounding box: 32×24×44 Å

Secondary structure (DSSP, 8-state):
-HHHHHHHHHHHTT-S-TTS-EEEEETHHHHHHHHHHHHSTTT-SEEEEES--S-HHHHHHT--GGGGGGHHHHHHHH--

Organism: NCBI:txid412755

Foldseek 3Di:
DVVVVVLVVCVVVVNDDQVAAEQEDEACSLCVQVVCCVVVVSRHPYGYRHPYDVDPVVVLVVDDPVCVVCSVVVDVVVDD

Sequence (80 aa):
DDITDGVNWLIDQGIADPQRIGIYGGSYGGYATLAGVTFTPDLYVCGVDYVGISNIFSWFSAIPPYWEPMREMFYEMVGD

pLDDT: mean 93.71, std 6.5, range [52.09, 98.69]